Protein AF-A0A3D9HZ70-F1 (afdb_monomer_lite)

Secondary structure (DSSP, 8-state):
--PPPPSSHHHHHHHHHHHHHHHHHHHHHHHHHHHHHHHHTT--TTTHHHHHHHHHHHHHHHHHHHHHHHHHHHHHH-

pLDDT: mean 88.31, std 11.2, range [48.22, 97.31]

Foldseek 3Di:
DDDDDDPDPVSVCVVCVVVVVVVVVVVVVVLVVVLVVCVVVPNPNVCSVVVSVVVVVVVVVVVVVVVVVVVVVVVVVD

Structure (mmCIF, N/CA/C/O backbone):
data_AF-A0A3D9HZ70-F1
#
_entry.id   AF-A0A3D9HZ70-F1
#
loop_
_atom_site.group_PDB
_atom_site.id
_atom_site.type_symbol
_atom_site.label_atom_id
_atom_site.label_alt_id
_atom_site.label_comp_id
_atom_site.label_asym_id
_atom_site.label_entity_id
_atom_site.label_seq_id
_atom_site.pdbx_PDB_ins_code
_atom_site.Cartn_x
_atom_site.Cartn_y
_atom_site.Cartn_z
_atom_site.occupancy
_atom_site.B_iso_or_equiv
_atom_site.auth_seq_id
_atom_site.auth_comp_id
_atom_site.auth_asym_id
_atom_site.auth_atom_id
_atom_site.pdbx_PDB_model_num
ATOM 1 N N . MET A 1 1 ? 29.865 9.514 -20.193 1.00 48.22 1 MET A N 1
ATOM 2 C CA . MET A 1 1 ? 29.032 9.222 -19.005 1.00 48.22 1 MET A CA 1
ATOM 3 C C . MET A 1 1 ? 29.051 7.721 -18.767 1.00 48.22 1 MET A C 1
ATOM 5 O O . MET A 1 1 ? 28.561 6.992 -19.619 1.00 48.22 1 MET A O 1
ATOM 9 N N . ASN A 1 2 ? 29.642 7.256 -17.664 1.00 55.75 2 ASN A N 1
ATOM 10 C CA . ASN A 1 2 ? 29.552 5.849 -17.270 1.00 55.75 2 ASN A CA 1
ATOM 11 C C . ASN A 1 2 ? 28.131 5.578 -16.767 1.00 55.75 2 ASN A C 1
ATOM 13 O O . ASN A 1 2 ? 27.759 6.049 -15.696 1.00 55.75 2 ASN A O 1
ATOM 17 N N . ARG A 1 3 ? 27.322 4.856 -17.551 1.00 66.56 3 ARG A N 1
ATOM 18 C CA . ARG A 1 3 ? 26.062 4.294 -17.054 1.00 66.56 3 ARG A CA 1
ATOM 19 C C . ARG A 1 3 ? 26.409 3.131 -16.137 1.00 66.56 3 ARG A C 1
ATOM 21 O O . ARG A 1 3 ? 26.984 2.144 -16.588 1.00 66.56 3 ARG A O 1
ATOM 28 N N . HIS A 1 4 ? 26.065 3.252 -14.862 1.00 75.56 4 HIS A N 1
ATOM 29 C CA . HIS A 1 4 ? 26.081 2.109 -13.968 1.00 75.56 4 HIS A CA 1
ATOM 30 C C . HIS A 1 4 ? 24.975 1.144 -14.409 1.00 75.56 4 HIS A C 1
ATOM 32 O O . HIS A 1 4 ? 23.799 1.498 -14.395 1.00 75.56 4 HIS A O 1
ATOM 38 N N . ILE A 1 5 ? 25.361 -0.060 -14.830 1.00 79.06 5 ILE A N 1
ATOM 39 C CA . ILE A 1 5 ? 24.430 -1.150 -15.131 1.00 79.06 5 ILE A CA 1
ATOM 40 C C . ILE A 1 5 ? 24.442 -2.091 -13.919 1.00 79.06 5 ILE A C 1
ATOM 42 O O . ILE A 1 5 ? 25.524 -2.582 -13.586 1.00 79.06 5 ILE A O 1
ATOM 46 N N . PRO A 1 6 ? 23.305 -2.309 -13.235 1.00 80.38 6 PRO A N 1
ATOM 47 C CA . PRO A 1 6 ? 23.219 -3.265 -12.136 1.00 80.38 6 PRO A CA 1
ATOM 48 C C . PRO A 1 6 ? 23.529 -4.685 -12.625 1.00 80.38 6 PRO A C 1
ATOM 50 O O . PRO A 1 6 ? 23.067 -5.101 -13.687 1.00 80.38 6 PRO A O 1
ATOM 53 N N . LYS A 1 7 ? 24.308 -5.436 -11.850 1.00 86.62 7 LYS A N 1
ATOM 54 C CA . LYS A 1 7 ? 24.772 -6.798 -12.151 1.00 86.62 7 LYS A CA 1
ATOM 55 C C . LYS A 1 7 ? 23.943 -7.877 -11.456 1.00 86.62 7 LYS A C 1
ATOM 57 O O . LYS A 1 7 ? 24.124 -9.058 -11.738 1.00 86.62 7 LYS A O 1
ATOM 62 N N . SER A 1 8 ? 23.052 -7.496 -10.540 1.00 90.38 8 SER A N 1
ATOM 63 C CA . SER A 1 8 ? 22.171 -8.424 -9.826 1.00 90.38 8 SER A CA 1
ATOM 64 C C . SER A 1 8 ? 20.868 -7.757 -9.379 1.00 90.38 8 SER A C 1
ATOM 66 O O . SER A 1 8 ? 20.807 -6.540 -9.216 1.00 90.38 8 SER A O 1
ATOM 68 N N . GLY A 1 9 ? 19.832 -8.561 -9.115 1.00 88.06 9 GLY A N 1
ATOM 69 C CA . GLY A 1 9 ? 18.576 -8.062 -8.540 1.00 88.06 9 GLY A CA 1
ATOM 70 C C . GLY A 1 9 ? 18.750 -7.443 -7.147 1.00 88.06 9 GLY A C 1
ATOM 71 O O . GLY A 1 9 ? 18.036 -6.509 -6.803 1.00 88.06 9 GLY A O 1
ATOM 72 N N . LYS A 1 10 ? 19.744 -7.906 -6.376 1.00 88.75 10 LYS A N 1
ATOM 73 C CA . LYS A 1 10 ? 20.092 -7.331 -5.070 1.00 88.75 10 LYS A CA 1
ATOM 74 C C . LYS A 1 10 ? 20.591 -5.890 -5.203 1.00 88.75 10 LYS A C 1
ATOM 76 O O . LYS A 1 10 ? 20.121 -5.025 -4.482 1.00 88.75 10 LYS A O 1
ATOM 81 N N . GLU A 1 11 ? 21.473 -5.632 -6.162 1.00 88.75 11 GLU A N 1
ATOM 82 C CA . GLU A 1 11 ? 22.010 -4.289 -6.420 1.00 88.75 11 GLU A CA 1
ATOM 83 C C . GLU A 1 11 ? 20.924 -3.322 -6.912 1.00 88.75 11 GLU A C 1
ATOM 85 O O . GLU A 1 11 ? 20.897 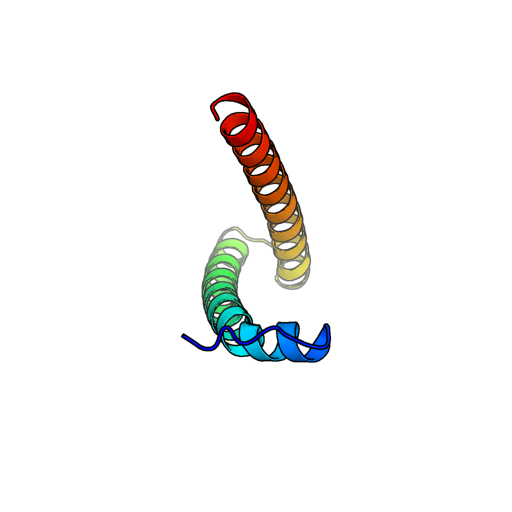-2.154 -6.527 1.00 88.75 11 GLU A O 1
ATOM 90 N N . VAL A 1 12 ? 19.970 -3.826 -7.706 1.00 89.00 12 VAL A N 1
ATOM 91 C CA . VAL A 1 12 ? 18.759 -3.064 -8.032 1.00 89.00 12 VAL A CA 1
ATOM 92 C C . VAL A 1 12 ? 18.005 -2.736 -6.747 1.00 89.00 12 VAL A C 1
ATOM 94 O O . VAL A 1 12 ? 17.760 -1.568 -6.483 1.00 89.00 12 VAL A O 1
ATOM 97 N N . PHE A 1 13 ? 17.687 -3.722 -5.911 1.00 86.94 13 PHE A N 1
ATOM 98 C CA . PHE A 1 13 ? 16.927 -3.485 -4.684 1.00 86.94 13 PHE A CA 1
ATOM 99 C C . PHE A 1 13 ? 17.607 -2.477 -3.743 1.00 86.94 13 PHE A C 1
ATOM 101 O O . PHE A 1 13 ? 16.960 -1.533 -3.298 1.00 86.94 13 PHE A O 1
ATOM 108 N N . GLU A 1 14 ? 18.914 -2.613 -3.518 1.00 89.56 14 GLU A N 1
ATOM 109 C CA . GLU A 1 14 ? 19.711 -1.689 -2.698 1.00 89.56 14 GLU A CA 1
ATOM 110 C C . GLU A 1 14 ? 19.660 -0.253 -3.243 1.00 89.56 14 GLU A C 1
ATOM 112 O O . GLU A 1 14 ? 19.503 0.697 -2.479 1.00 89.56 14 GLU A O 1
ATOM 117 N N . SER A 1 15 ? 19.693 -0.074 -4.569 1.00 90.75 15 SER A N 1
ATOM 118 C CA . SER A 1 15 ? 19.581 1.260 -5.180 1.00 90.75 15 SER A CA 1
ATOM 119 C C . SER A 1 15 ? 18.204 1.919 -4.997 1.00 90.75 15 SER A C 1
ATOM 121 O O . SER A 1 15 ? 18.101 3.147 -5.046 1.00 90.75 15 SER A O 1
ATOM 123 N N . TYR A 1 16 ? 17.158 1.122 -4.753 1.00 93.38 16 TYR A N 1
ATOM 124 C CA . TYR A 1 16 ? 15.789 1.589 -4.516 1.00 93.38 16 TYR A CA 1
ATOM 125 C C . TYR A 1 16 ? 15.392 1.587 -3.033 1.00 93.38 16 TYR A C 1
ATOM 127 O O . TYR A 1 16 ? 14.331 2.117 -2.708 1.00 93.38 16 TYR A O 1
ATOM 135 N N . GLU A 1 17 ? 16.203 1.027 -2.128 1.00 93.50 17 GLU A N 1
ATOM 136 C CA . GLU A 1 17 ? 15.838 0.856 -0.713 1.00 93.50 17 GLU A CA 1
ATOM 137 C C . GLU A 1 17 ? 15.412 2.179 -0.067 1.00 93.50 17 GLU A C 1
ATOM 139 O O . GLU A 1 17 ? 14.375 2.246 0.591 1.00 93.50 17 GLU A O 1
ATOM 144 N N . TRP A 1 18 ? 16.179 3.249 -0.291 1.00 93.06 18 TRP A N 1
ATOM 145 C CA . TRP A 1 18 ? 15.881 4.572 0.260 1.00 93.06 18 TRP A CA 1
ATOM 146 C C . TRP A 1 18 ? 14.519 5.099 -0.215 1.00 93.06 18 TRP A C 1
ATOM 148 O O . TRP A 1 18 ? 13.765 5.656 0.580 1.00 93.06 18 TRP A O 1
ATOM 158 N N . LEU A 1 19 ? 14.178 4.870 -1.487 1.00 92.69 19 LEU A N 1
ATOM 159 C CA . LEU A 1 19 ? 12.914 5.311 -2.067 1.00 92.69 19 LEU A CA 1
ATOM 160 C C . LEU A 1 19 ? 11.754 4.503 -1.485 1.00 92.69 19 LEU A C 1
ATOM 162 O O . LEU A 1 19 ? 10.731 5.072 -1.109 1.00 92.69 19 LEU A O 1
ATOM 166 N N . PHE A 1 20 ? 11.922 3.184 -1.364 1.00 91.75 20 PHE A N 1
ATOM 167 C CA . PHE A 1 20 ? 10.941 2.339 -0.688 1.00 91.75 20 PHE A CA 1
ATOM 168 C C . PHE A 1 20 ? 10.727 2.784 0.758 1.00 91.75 20 PHE A C 1
ATOM 170 O O . PHE A 1 20 ? 9.582 2.915 1.181 1.00 91.75 20 PHE A O 1
ATOM 177 N N . ARG A 1 21 ? 11.803 3.076 1.496 1.00 94.44 21 ARG A N 1
ATOM 178 C CA . ARG A 1 21 ? 11.731 3.565 2.877 1.00 94.44 21 ARG A CA 1
ATOM 179 C C . ARG A 1 21 ? 10.933 4.864 2.979 1.00 94.44 21 ARG A C 1
ATOM 181 O O . ARG A 1 21 ? 9.986 4.914 3.753 1.00 94.44 21 ARG A O 1
ATOM 188 N N . GLU A 1 22 ? 11.242 5.860 2.152 1.00 95.25 22 GLU A N 1
ATOM 189 C CA . GLU A 1 22 ? 10.536 7.151 2.138 1.00 95.25 22 GLU A CA 1
ATOM 190 C C . GLU A 1 22 ? 9.025 6.980 1.885 1.00 95.25 22 GLU A C 1
ATOM 192 O O . GLU A 1 22 ? 8.181 7.608 2.537 1.00 95.25 22 GLU A O 1
ATOM 197 N N . LYS A 1 23 ? 8.653 6.100 0.944 1.00 93.38 23 LYS A N 1
ATOM 198 C CA . LYS A 1 23 ? 7.239 5.838 0.641 1.00 93.38 23 LYS A CA 1
ATOM 199 C C . LYS A 1 23 ? 6.545 5.045 1.740 1.00 93.38 23 LYS A C 1
ATOM 201 O O . LYS A 1 23 ? 5.396 5.352 2.047 1.00 93.38 23 LYS A O 1
ATOM 206 N N . LEU A 1 24 ? 7.227 4.087 2.363 1.00 92.75 24 LEU A N 1
ATOM 207 C CA . LEU A 1 24 ? 6.693 3.342 3.503 1.00 92.75 24 LEU A CA 1
ATOM 208 C C . LEU A 1 24 ? 6.482 4.241 4.727 1.00 92.75 24 LEU A C 1
ATOM 210 O O . LEU A 1 24 ? 5.459 4.110 5.389 1.00 92.75 24 LEU A O 1
ATOM 214 N N . GLU A 1 25 ? 7.385 5.184 4.999 1.00 94.94 25 GLU A N 1
ATOM 215 C CA . GLU A 1 25 ? 7.222 6.170 6.078 1.00 94.94 25 GLU A CA 1
ATOM 216 C C . GLU A 1 25 ? 6.006 7.073 5.831 1.00 94.94 25 GLU A C 1
ATOM 218 O O . GLU A 1 25 ? 5.160 7.252 6.709 1.00 94.94 25 GLU A O 1
ATOM 223 N N . SER A 1 26 ? 5.856 7.574 4.602 1.00 93.62 26 SER A N 1
ATOM 224 C CA . SER A 1 26 ? 4.676 8.355 4.208 1.00 93.62 26 SER A CA 1
ATOM 225 C C . SER A 1 26 ? 3.383 7.544 4.354 1.00 93.62 26 SER A C 1
ATOM 227 O O . SER 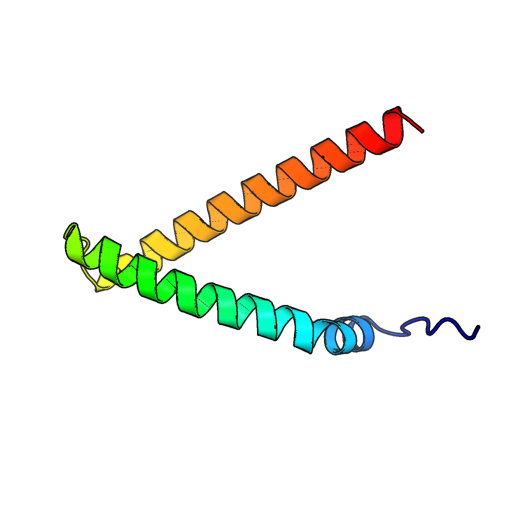A 1 26 ? 2.365 8.057 4.824 1.00 93.62 26 SER A O 1
ATOM 229 N N . LEU A 1 27 ? 3.423 6.264 3.979 1.00 92.62 27 LEU A N 1
ATOM 230 C CA . LEU A 1 27 ? 2.2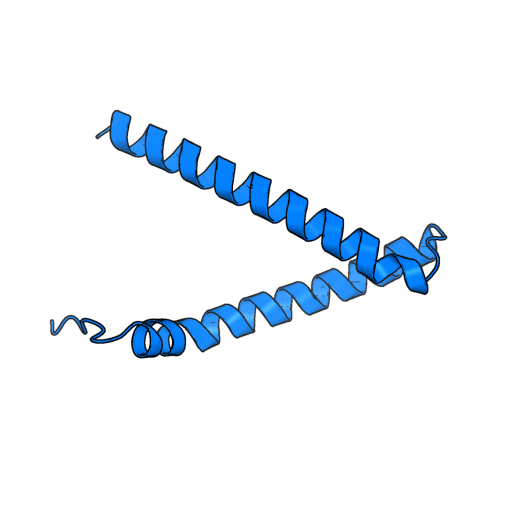84 5.362 4.090 1.00 92.62 27 LEU A CA 1
ATOM 231 C C . LEU A 1 27 ? 1.939 5.048 5.553 1.00 92.62 27 LEU A C 1
ATOM 233 O O . LEU A 1 27 ? 0.756 5.027 5.887 1.00 92.62 27 LEU A O 1
ATOM 237 N N . ASP A 1 28 ? 2.924 4.857 6.436 1.00 93.00 28 ASP A N 1
ATOM 238 C CA . ASP A 1 28 ? 2.702 4.665 7.878 1.00 93.00 28 ASP A CA 1
ATOM 239 C C . ASP A 1 28 ? 1.974 5.870 8.483 1.00 93.00 28 ASP A C 1
ATOM 241 O O . ASP A 1 28 ? 0.960 5.702 9.166 1.00 93.00 28 ASP A O 1
ATOM 245 N N . HIS A 1 29 ? 2.417 7.090 8.163 1.00 94.19 29 HIS A N 1
ATOM 246 C CA . HIS A 1 29 ? 1.752 8.311 8.617 1.00 94.19 29 HIS A CA 1
ATOM 247 C C . HIS A 1 29 ? 0.282 8.368 8.183 1.00 94.19 29 HIS A C 1
ATOM 249 O O . HIS A 1 29 ? -0.597 8.572 9.020 1.00 94.19 29 HIS A O 1
ATOM 255 N N . LEU A 1 30 ? -0.003 8.118 6.902 1.00 93.88 30 LEU A N 1
ATOM 256 C CA . LEU A 1 30 ? -1.377 8.088 6.388 1.00 93.88 30 LEU A CA 1
ATOM 257 C C . LEU A 1 30 ? -2.218 6.994 7.050 1.00 93.88 30 LEU A C 1
ATOM 259 O O . LEU A 1 30 ? -3.372 7.219 7.414 1.00 93.88 30 LEU A O 1
ATOM 263 N N . THR A 1 31 ? -1.628 5.819 7.249 1.00 94.19 31 THR A N 1
ATOM 264 C CA . THR A 1 31 ? -2.299 4.672 7.862 1.00 94.19 31 THR A CA 1
ATOM 265 C C . THR A 1 31 ? -2.689 4.966 9.310 1.00 94.19 31 THR A C 1
ATOM 267 O O . THR A 1 31 ? -3.776 4.582 9.743 1.00 94.19 31 THR A O 1
ATOM 270 N N . ARG A 1 32 ? -1.857 5.701 10.061 1.00 94.88 32 ARG A N 1
ATOM 271 C CA . ARG A 1 32 ? -2.177 6.152 11.426 1.00 94.88 32 ARG A CA 1
ATOM 272 C C . ARG A 1 32 ? -3.313 7.165 11.465 1.00 94.88 32 ARG A C 1
ATOM 274 O O . ARG A 1 32 ? -4.135 7.089 12.375 1.00 94.88 32 ARG A O 1
ATOM 281 N N . GLU A 1 33 ? -3.373 8.096 10.516 1.00 95.81 33 GLU A N 1
ATOM 282 C CA . GLU A 1 33 ? -4.503 9.027 10.433 1.00 95.81 33 GLU A CA 1
ATOM 283 C C . GLU A 1 33 ? -5.792 8.276 10.090 1.00 95.81 33 GLU A C 1
ATOM 285 O O . GLU A 1 33 ? -6.775 8.382 10.819 1.00 95.81 33 GLU A O 1
ATOM 290 N N . MET A 1 34 ? -5.759 7.394 9.087 1.00 95.50 34 MET A N 1
ATOM 291 C CA . MET A 1 34 ? -6.906 6.550 8.746 1.00 95.50 34 MET A CA 1
ATOM 292 C C . MET A 1 34 ? -7.347 5.669 9.924 1.00 95.50 34 MET A C 1
ATOM 294 O O . MET A 1 34 ? -8.541 5.497 10.156 1.00 95.50 34 MET A O 1
ATOM 298 N N . TRP A 1 35 ? -6.409 5.150 10.718 1.00 97.00 35 TRP A N 1
ATOM 299 C CA . TRP A 1 35 ? -6.729 4.399 11.932 1.00 97.00 35 TRP A CA 1
ATOM 300 C C . TRP A 1 35 ? -7.568 5.220 12.917 1.00 97.00 35 TRP A C 1
ATOM 302 O O . TRP A 1 35 ? -8.521 4.699 13.504 1.00 97.00 35 TRP A O 1
ATOM 312 N N . LYS A 1 36 ? -7.221 6.497 13.127 1.00 96.62 36 LYS A N 1
ATOM 313 C CA . LYS A 1 36 ? -7.975 7.393 14.017 1.00 96.62 36 LYS A CA 1
ATOM 314 C C . LYS A 1 36 ? -9.396 7.595 13.500 1.00 96.62 36 LYS A C 1
ATOM 316 O O . LYS A 1 36 ? -10.333 7.454 14.283 1.00 96.62 36 LYS A O 1
ATOM 321 N N . GLU A 1 37 ? -9.544 7.837 12.201 1.00 97.25 37 GLU A N 1
ATOM 322 C CA . GLU A 1 37 ? -10.844 8.021 11.548 1.00 97.25 37 GLU A CA 1
ATOM 323 C C . GLU A 1 37 ? -11.712 6.760 11.641 1.00 97.25 37 GLU A C 1
ATOM 325 O O . GLU A 1 37 ? -12.864 6.820 12.068 1.00 97.25 37 GLU A O 1
ATOM 330 N N . LEU A 1 38 ? -11.143 5.585 11.349 1.00 96.56 38 LEU A N 1
ATOM 331 C CA . LEU A 1 38 ? -11.846 4.302 11.452 1.00 96.56 38 LEU A CA 1
ATOM 332 C C . LEU A 1 38 ? -12.315 4.026 12.884 1.00 96.56 38 LEU A C 1
ATOM 334 O O . LEU A 1 38 ? -13.436 3.566 13.107 1.00 96.56 38 LEU A O 1
ATOM 338 N N . ARG A 1 39 ? -11.482 4.353 13.876 1.00 96.50 39 ARG A N 1
ATOM 339 C CA . ARG A 1 39 ? -11.875 4.262 15.284 1.00 96.50 39 ARG A CA 1
ATOM 340 C C . ARG A 1 39 ? -13.004 5.240 15.617 1.00 96.50 39 ARG A C 1
ATOM 342 O O . ARG A 1 39 ? -13.900 4.874 16.374 1.00 96.50 39 ARG A O 1
ATOM 349 N N . TRP A 1 40 ? -12.962 6.461 15.083 1.00 97.00 40 TRP A N 1
ATOM 350 C CA . TRP A 1 40 ? -13.975 7.489 15.329 1.00 97.00 40 TRP A CA 1
ATOM 351 C C . TRP A 1 40 ? -15.352 7.086 14.792 1.00 97.00 40 TRP A C 1
ATOM 353 O O . TRP A 1 40 ? -16.349 7.247 15.493 1.00 97.00 40 TRP A O 1
ATOM 363 N N . VAL A 1 41 ? -15.405 6.450 13.619 1.00 97.00 41 VAL A N 1
ATOM 364 C CA . VAL A 1 41 ? -16.653 5.918 13.037 1.00 97.00 41 VAL A CA 1
ATOM 365 C C . VAL A 1 41 ? -17.087 4.567 13.629 1.00 97.00 41 VAL A C 1
ATOM 367 O O . VAL A 1 41 ? -18.047 3.960 13.160 1.00 97.00 41 VAL A O 1
ATOM 370 N N . GLY A 1 42 ? -16.407 4.087 14.676 1.00 96.69 42 GLY A N 1
ATOM 371 C CA . GLY A 1 42 ? -16.827 2.922 15.457 1.00 96.69 42 GLY A CA 1
ATOM 372 C C . GLY A 1 42 ? -16.316 1.568 14.960 1.00 96.69 42 GLY A C 1
ATOM 373 O O . GLY A 1 42 ? -16.800 0.536 15.430 1.00 96.69 42 GLY A O 1
ATOM 374 N N . VAL A 1 43 ? -15.327 1.525 14.059 1.00 96.94 43 VAL A N 1
ATOM 375 C CA . VAL A 1 43 ? -14.698 0.254 13.667 1.00 96.94 43 VAL A CA 1
ATOM 376 C C . VAL A 1 43 ? -13.952 -0.334 14.872 1.00 96.94 43 VAL A C 1
ATOM 378 O O . VAL A 1 43 ? -13.124 0.352 15.482 1.00 96.94 43 VAL A O 1
ATOM 381 N N . PRO A 1 44 ? -14.188 -1.611 15.237 1.00 97.31 44 PRO A N 1
ATOM 382 C CA . PRO A 1 44 ? -13.457 -2.245 16.325 1.00 97.31 44 PRO A CA 1
ATOM 383 C C . PRO A 1 44 ? -11.952 -2.220 16.056 1.00 97.31 44 PRO A C 1
ATOM 385 O O . PRO A 1 44 ? -11.512 -2.694 15.014 1.00 97.31 44 PRO A O 1
ATOM 388 N N . THR A 1 45 ? -11.142 -1.770 17.019 1.00 94.81 45 THR A N 1
ATOM 389 C CA . THR A 1 45 ? -9.677 -1.642 16.869 1.00 94.81 45 THR A CA 1
ATOM 390 C C . THR A 1 45 ? -9.003 -2.910 16.329 1.00 94.81 45 THR A C 1
ATOM 392 O O . THR A 1 45 ? -8.087 -2.831 15.522 1.00 94.81 45 THR A O 1
ATOM 395 N N . LYS A 1 46 ? -9.497 -4.092 16.721 1.00 96.88 46 LYS A N 1
ATOM 396 C CA . LYS A 1 46 ? -9.004 -5.399 16.246 1.00 96.88 46 LYS A CA 1
ATOM 397 C C . LYS A 1 46 ? -9.265 -5.682 14.757 1.00 96.88 46 LYS A C 1
ATOM 399 O O . LYS A 1 46 ? -8.629 -6.562 14.199 1.00 96.88 46 LYS A O 1
ATOM 404 N N . LYS A 1 47 ? -10.225 -4.981 14.149 1.00 97.06 47 LYS A N 1
ATOM 405 C CA . LYS A 1 47 ? -10.631 -5.092 12.740 1.00 97.06 47 LYS A CA 1
ATOM 406 C C . LYS A 1 47 ? -10.019 -4.009 11.855 1.00 97.06 47 LYS A C 1
ATOM 408 O O . LYS A 1 47 ? -9.983 -4.181 10.646 1.00 97.06 47 LYS A O 1
ATOM 413 N N . ILE A 1 48 ? -9.500 -2.929 12.437 1.00 94.81 48 ILE A N 1
ATOM 414 C CA . ILE A 1 48 ? -8.882 -1.838 11.675 1.00 94.81 48 ILE A CA 1
ATOM 415 C C . ILE A 1 48 ? -7.722 -2.331 10.781 1.00 94.81 48 ILE A C 1
ATOM 417 O O . ILE A 1 48 ? -7.736 -1.979 9.606 1.00 94.81 48 ILE A O 1
ATOM 421 N N . PRO A 1 49 ? -6.775 -3.181 11.241 1.00 94.12 49 PRO A N 1
ATOM 422 C CA . PRO A 1 49 ? -5.707 -3.686 10.369 1.00 94.12 49 PRO A CA 1
ATOM 423 C C . PRO A 1 49 ? -6.214 -4.424 9.123 1.00 94.12 49 PRO A C 1
ATOM 425 O O . PRO A 1 49 ? -5.648 -4.267 8.048 1.00 94.12 49 PRO A O 1
ATOM 428 N N . GLU A 1 50 ? -7.282 -5.211 9.273 1.00 95.50 50 GLU A N 1
ATOM 429 C CA . GLU A 1 50 ? -7.918 -5.974 8.191 1.00 95.50 50 GLU A CA 1
ATOM 430 C C . GLU A 1 50 ? -8.526 -5.024 7.152 1.00 95.50 50 GLU A C 1
ATOM 432 O O . GLU A 1 50 ? -8.171 -5.100 5.981 1.00 95.50 50 GLU A O 1
ATOM 437 N N . VAL A 1 51 ? -9.322 -4.044 7.596 1.00 94.81 51 VAL A N 1
ATOM 438 C CA . VAL A 1 51 ? -9.948 -3.031 6.722 1.00 94.81 51 VAL A CA 1
ATOM 439 C C . VAL A 1 51 ? -8.904 -2.218 5.952 1.00 94.81 51 VAL A C 1
ATOM 441 O O . VAL A 1 51 ? -9.036 -1.988 4.753 1.00 94.81 51 VAL A O 1
ATOM 444 N N . ILE A 1 52 ? -7.847 -1.783 6.639 1.00 94.19 52 ILE A N 1
ATOM 445 C CA . ILE A 1 52 ? -6.745 -1.036 6.026 1.00 94.19 52 ILE A CA 1
ATOM 446 C C . ILE A 1 52 ? -6.019 -1.897 4.986 1.00 94.19 52 ILE A C 1
ATOM 448 O O . ILE A 1 52 ? -5.700 -1.408 3.903 1.00 94.19 52 ILE A O 1
ATOM 452 N N . GLY A 1 53 ? -5.766 -3.170 5.304 1.00 93.50 53 GLY A N 1
ATOM 453 C CA . GLY A 1 53 ? -5.111 -4.112 4.400 1.00 93.50 53 GLY A CA 1
ATOM 454 C C . GLY A 1 53 ? -5.924 -4.372 3.132 1.00 93.50 53 GLY A C 1
ATOM 455 O O . GLY A 1 53 ? -5.371 -4.317 2.036 1.00 93.50 53 GLY A O 1
ATOM 456 N N . GLU A 1 54 ? -7.234 -4.584 3.269 1.00 94.31 54 GLU A N 1
ATOM 457 C CA . GLU A 1 54 ? -8.155 -4.746 2.136 1.00 94.31 54 GLU A CA 1
ATOM 458 C C . GLU A 1 54 ? -8.172 -3.505 1.239 1.00 94.31 54 GLU A C 1
ATOM 460 O O . GLU A 1 54 ? -8.049 -3.614 0.018 1.00 94.31 54 GLU A O 1
ATOM 465 N N . PHE A 1 55 ? -8.254 -2.313 1.838 1.00 92.75 55 PHE A N 1
ATOM 466 C CA . PHE A 1 55 ? -8.227 -1.059 1.089 1.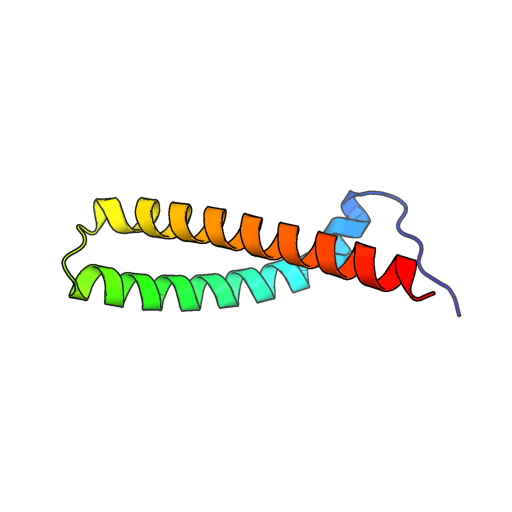00 92.75 55 PHE A CA 1
ATOM 467 C C . PHE A 1 55 ? -6.904 -0.861 0.339 1.00 92.75 55 PHE A C 1
ATOM 469 O O . PHE A 1 55 ? -6.904 -0.456 -0.824 1.00 92.75 55 PHE A O 1
ATOM 476 N N . PHE A 1 56 ? -5.775 -1.173 0.983 1.00 91.75 56 PHE A N 1
ATOM 477 C CA . PHE A 1 56 ? -4.462 -1.089 0.351 1.00 91.75 56 PHE A CA 1
ATOM 478 C C . PHE A 1 56 ? -4.341 -2.044 -0.840 1.00 91.75 56 PHE A C 1
ATOM 480 O O . PHE A 1 56 ? -3.887 -1.625 -1.903 1.00 91.75 56 PHE A O 1
ATOM 487 N N . ALA A 1 57 ? -4.770 -3.301 -0.684 1.00 93.12 57 ALA A N 1
ATOM 488 C CA . ALA A 1 57 ? -4.735 -4.293 -1.756 1.00 93.12 57 ALA A CA 1
ATOM 489 C C . ALA A 1 57 ? -5.570 -3.844 -2.964 1.00 93.12 57 ALA A C 1
ATOM 491 O O . ALA A 1 57 ? -5.063 -3.818 -4.084 1.00 93.12 57 ALA A O 1
ATOM 492 N N . TYR A 1 58 ? -6.803 -3.390 -2.720 1.00 94.69 58 TYR A N 1
ATOM 493 C CA . TYR A 1 58 ? -7.672 -2.849 -3.765 1.00 94.69 58 TYR A CA 1
ATOM 494 C C . TYR A 1 58 ? -7.034 -1.658 -4.498 1.00 94.69 58 TYR A C 1
ATOM 496 O O . TYR A 1 58 ? -7.018 -1.610 -5.728 1.00 94.69 58 TYR A O 1
ATOM 504 N N . LEU A 1 59 ? -6.483 -0.693 -3.753 1.00 92.88 59 LEU A N 1
ATOM 505 C CA . LEU A 1 59 ? -5.875 0.498 -4.346 1.00 92.88 59 LEU A CA 1
ATOM 506 C C . LEU A 1 59 ? -4.623 0.149 -5.161 1.00 92.88 59 LEU A C 1
ATOM 508 O O . LEU A 1 59 ? -4.388 0.739 -6.214 1.00 92.88 59 LEU A O 1
ATOM 512 N N . TRP A 1 60 ? -3.824 -0.804 -4.682 1.00 90.12 60 TRP A N 1
ATOM 513 C CA . TRP A 1 60 ? -2.645 -1.285 -5.393 1.00 90.12 60 TRP A CA 1
ATOM 514 C C . TRP A 1 60 ? -3.013 -1.886 -6.753 1.00 90.12 60 TRP A C 1
ATOM 516 O O . TRP A 1 60 ? -2.404 -1.525 -7.762 1.00 90.12 60 TRP A O 1
ATOM 526 N N . GLU A 1 61 ? -4.024 -2.755 -6.788 1.00 93.81 61 GLU A N 1
ATOM 527 C CA . GLU A 1 61 ? -4.525 -3.360 -8.025 1.00 93.81 61 GLU A CA 1
ATOM 528 C C . GLU A 1 61 ? -5.047 -2.296 -9.003 1.00 93.81 61 GLU A C 1
ATOM 530 O O . GLU A 1 61 ? -4.636 -2.277 -10.162 1.00 93.81 61 GLU A O 1
ATOM 535 N N . ASP A 1 62 ? -5.864 -1.346 -8.537 1.00 94.00 62 ASP A N 1
ATOM 536 C CA . ASP A 1 62 ? -6.397 -0.262 -9.377 1.00 94.00 62 ASP A CA 1
ATOM 537 C C . ASP A 1 62 ? -5.288 0.624 -9.977 1.00 94.00 62 ASP A C 1
ATOM 539 O O . ASP A 1 62 ? -5.328 0.987 -11.158 1.00 94.00 62 ASP A O 1
ATOM 543 N N . VAL A 1 63 ? -4.263 0.959 -9.187 1.00 90.44 63 VAL A N 1
ATOM 544 C CA . VAL A 1 63 ? -3.119 1.749 -9.664 1.00 90.44 63 VAL A CA 1
ATOM 545 C C . VAL A 1 63 ? -2.295 0.967 -10.688 1.00 90.44 63 VAL A C 1
ATOM 547 O O . VAL A 1 63 ? -1.909 1.538 -11.713 1.00 90.44 63 VAL A O 1
ATOM 550 N N . ALA A 1 64 ? -2.040 -0.322 -10.445 1.00 89.62 64 ALA A N 1
ATOM 551 C CA . ALA A 1 64 ? -1.303 -1.179 -11.371 1.00 89.62 64 ALA A CA 1
ATOM 552 C C . ALA A 1 64 ? -2.028 -1.297 -12.722 1.00 89.62 64 ALA A C 1
ATOM 554 O O . ALA A 1 64 ? -1.427 -1.062 -13.776 1.00 89.62 64 ALA A O 1
ATOM 555 N N . ASP A 1 65 ? -3.337 -1.541 -12.685 1.00 92.62 65 ASP A N 1
ATOM 556 C CA . ASP A 1 65 ? -4.200 -1.618 -13.863 1.00 92.62 65 ASP A CA 1
ATOM 557 C C . ASP A 1 65 ? -4.197 -0.317 -14.677 1.00 92.62 65 ASP A C 1
ATOM 559 O O . ASP A 1 65 ? -4.139 -0.328 -15.913 1.00 92.62 65 ASP A O 1
ATOM 563 N N . LYS A 1 66 ? -4.285 0.834 -13.999 1.00 90.62 66 LYS A N 1
ATOM 564 C CA . LYS A 1 66 ? -4.239 2.152 -14.651 1.00 90.62 66 LYS A CA 1
ATOM 565 C C . LYS A 1 66 ? -2.890 2.394 -15.315 1.00 90.62 66 LYS A C 1
ATOM 567 O O . LYS A 1 66 ? -2.857 2.812 -16.474 1.00 90.62 66 LYS A O 1
ATOM 572 N N . ALA A 1 67 ? -1.794 2.079 -14.627 1.00 86.81 67 ALA A N 1
ATOM 573 C CA . ALA A 1 67 ? -0.449 2.231 -15.168 1.00 86.81 67 ALA A CA 1
ATOM 574 C C . ALA A 1 67 ? -0.235 1.366 -16.422 1.00 86.81 67 ALA A C 1
ATOM 576 O O . ALA A 1 67 ? 0.329 1.844 -17.412 1.00 86.81 67 ALA A O 1
ATOM 577 N N . GLU A 1 68 ? -0.732 0.126 -16.426 1.00 84.31 68 GLU A N 1
ATOM 578 C CA . GLU A 1 68 ? -0.654 -0.759 -17.591 1.00 84.31 68 GLU A CA 1
ATOM 579 C C . GLU A 1 68 ? -1.455 -0.207 -18.781 1.00 84.31 68 GLU A C 1
ATOM 581 O O . GLU A 1 68 ? -0.944 -0.125 -19.906 1.00 84.31 68 GLU A O 1
ATOM 586 N N . LYS A 1 69 ? -2.693 0.245 -18.540 1.00 86.00 69 LYS A N 1
ATOM 587 C CA . LYS A 1 69 ? -3.545 0.854 -19.575 1.00 86.00 69 LYS A CA 1
ATOM 588 C C . LYS A 1 69 ? -2.885 2.097 -20.174 1.00 86.00 69 LYS A C 1
ATOM 590 O O . LYS A 1 69 ? -2.817 2.227 -21.396 1.00 86.00 69 LYS A O 1
ATOM 595 N N . GLU A 1 70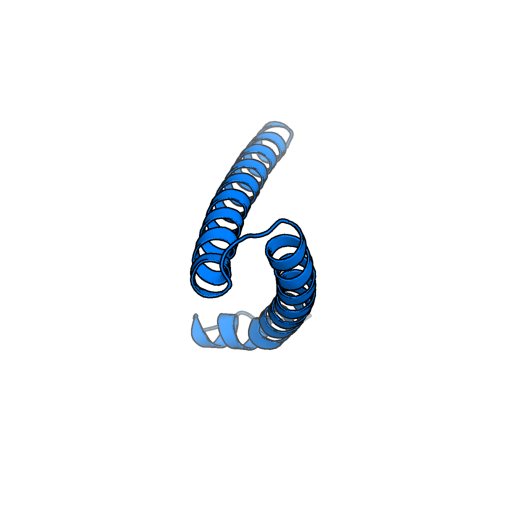 ? -2.344 2.987 -19.347 1.00 82.31 70 GLU A N 1
ATOM 596 C CA . GLU A 1 70 ? -1.633 4.183 -19.809 1.00 82.31 70 GLU A CA 1
ATOM 597 C C . GLU A 1 70 ? -0.357 3.862 -20.595 1.00 82.31 70 GLU A C 1
ATOM 599 O O . GLU A 1 70 ? -0.055 4.531 -21.588 1.00 82.31 70 GLU A O 1
ATOM 604 N N . ALA A 1 71 ? 0.401 2.844 -20.177 1.00 78.94 71 ALA A N 1
ATOM 605 C CA . ALA A 1 71 ? 1.574 2.381 -20.911 1.00 78.94 71 ALA A CA 1
ATOM 606 C C . ALA A 1 71 ? 1.186 1.849 -22.300 1.00 78.94 71 ALA A C 1
ATOM 608 O O . ALA A 1 71 ? 1.852 2.160 -23.291 1.00 78.94 71 ALA A O 1
ATOM 609 N N . LYS A 1 72 ? 0.068 1.120 -22.401 1.00 76.44 72 LYS A N 1
ATOM 610 C CA . LYS A 1 72 ? -0.477 0.640 -23.677 1.00 76.44 72 LYS A CA 1
ATOM 611 C 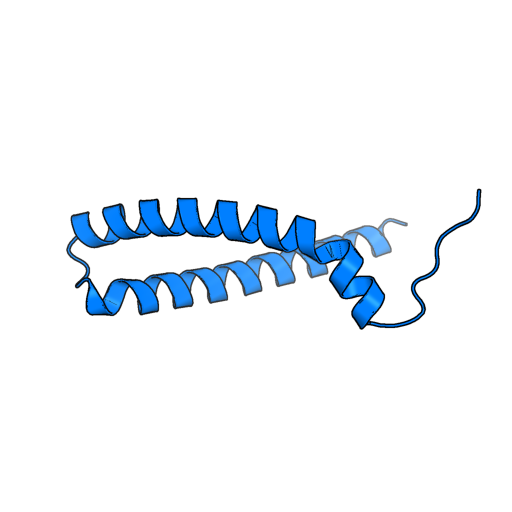C . LYS A 1 72 ? -0.891 1.795 -24.593 1.00 76.44 72 LYS A C 1
ATOM 613 O O . LYS A 1 72 ? -0.533 1.783 -25.765 1.00 76.44 72 LYS A O 1
ATOM 618 N N . TYR A 1 73 ? -1.574 2.820 -24.077 1.00 72.12 73 TYR A N 1
ATOM 619 C CA . TYR A 1 73 ? -1.968 3.989 -24.878 1.00 72.12 73 TYR A CA 1
ATOM 620 C C . TYR A 1 73 ? -0.788 4.842 -25.355 1.00 72.12 73 TYR A C 1
ATOM 622 O O . TYR A 1 73 ? -0.880 5.454 -26.419 1.00 72.12 73 TYR A O 1
ATOM 630 N N . ARG A 1 74 ? 0.309 4.906 -24.588 1.00 69.06 74 ARG A N 1
ATOM 631 C CA . ARG A 1 74 ? 1.541 5.588 -25.016 1.00 69.06 74 ARG A CA 1
ATOM 632 C C . ARG A 1 74 ? 2.209 4.868 -26.187 1.00 69.06 74 ARG A C 1
ATOM 634 O O . ARG A 1 74 ? 2.493 5.510 -27.185 1.00 69.06 74 ARG A O 1
ATOM 641 N N . ARG A 1 75 ? 2.323 3.537 -26.125 1.00 65.25 75 ARG A N 1
ATOM 642 C CA . ARG A 1 75 ? 2.912 2.715 -27.202 1.00 65.25 75 ARG A CA 1
ATOM 643 C C . ARG A 1 75 ? 2.124 2.708 -28.516 1.00 65.25 75 ARG A C 1
ATOM 645 O O . ARG A 1 75 ? 2.675 2.334 -29.535 1.00 65.25 75 ARG A O 1
ATOM 652 N N . VAL A 1 76 ? 0.835 3.049 -28.487 1.00 67.12 76 VAL A N 1
ATOM 653 C CA . VAL A 1 76 ? -0.022 3.137 -29.688 1.00 67.12 76 VAL A CA 1
ATOM 654 C C . VAL A 1 76 ? 0.084 4.514 -30.362 1.00 67.12 76 VAL A C 1
ATOM 656 O O . VAL A 1 76 ? -0.309 4.663 -31.515 1.00 67.12 76 VAL A O 1
ATOM 659 N N . ARG A 1 77 ? 0.573 5.534 -29.642 1.00 54.97 77 ARG A N 1
ATOM 660 C CA . ARG A 1 77 ? 0.731 6.909 -30.145 1.00 54.97 77 ARG A CA 1
ATOM 661 C C . ARG A 1 77 ? 2.138 7.232 -30.661 1.00 54.97 77 ARG A C 1
ATOM 663 O O . ARG A 1 77 ? 2.294 8.283 -31.277 1.00 54.97 77 ARG A O 1
ATOM 670 N N . GLU A 1 78 ? 3.113 6.376 -30.375 1.00 52.38 78 GLU A N 1
ATOM 671 C CA . GLU A 1 78 ? 4.488 6.413 -30.901 1.00 52.38 78 GLU A CA 1
ATOM 672 C C . GLU A 1 78 ? 4.597 5.579 -32.182 1.00 52.38 78 GLU A C 1
ATOM 674 O O . GLU A 1 78 ? 5.312 6.032 -33.103 1.00 52.38 78 GLU A O 1
#

Radius of gyration: 18.42 Å; chains: 1; bounding box: 46×18×48 Å

Sequence (78 aa):
MNRHIPKSGKEVFESYEWLFREKLESLDHLTREMWKELRWVGVPTKKIPEVIGEFFAYLWEDVADKAEKEAKYRRVRE

Organism: NCBI:txid1294267